Protein AF-A0A7D7ZSH4-F1 (afdb_monomer_lite)

pLDDT: mean 80.5, std 16.05, range [35.0, 94.25]

Radius of gyration: 21.89 Å; chains: 1; bounding box: 53×34×59 Å

Secondary structure (DSSP, 8-state):
--HHHHHHHHHHHHHHHHHHHHHHHHHHHHHHHHHTT--------------SEEEE-SSEEEEEETTEEEEEE-S--SSS-EEEEEE-SSS-EEEEEEEE-SSEEEEEE-SS--SEEEEEETTTTEEEEEEE-

Sequence (133 aa):
MTSGLRKIHEYSWLIIAIAIPILIFFSVKDLTILSSNQKKAHTIEETKKESIKSIENELIKVRLYANSIEIILKTTLKNASSVLYTTDTEGEKDGIIGQITHAGIYHFEIGELPKGIVLYDAIKKEIITKMLF

Foldseek 3Di:
DDPVVVVVVVVVVVCCVVVVVVVVVVVVVVVCVVCVPPPDPDDDDPPVQPFPDWDDDPAWIWTHGQFKIKIAGQAADPDQKWWKAFADPVQDGDGTQGMDGGGGIDMTTHPGDGQWMWIADPVVRDTPDIGGD

Structure (mmCIF, N/CA/C/O backbone):
data_AF-A0A7D7ZSH4-F1
#
_entry.id   AF-A0A7D7ZSH4-F1
#
loop_
_atom_site.group_PDB
_atom_site.id
_atom_site.type_symbol
_atom_site.label_atom_id
_atom_site.label_alt_id
_atom_site.label_comp_id
_atom_site.label_asym_id
_atom_site.label_entity_id
_atom_site.label_seq_id
_atom_site.pdbx_PDB_ins_code
_atom_site.Cartn_x
_atom_site.Cartn_y
_atom_site.Cartn_z
_atom_site.occupancy
_atom_site.B_iso_or_equiv
_atom_site.auth_seq_id
_atom_site.auth_comp_id
_atom_site.auth_asym_id
_atom_site.auth_atom_id
_atom_site.pdbx_PDB_model_num
ATOM 1 N N . MET A 1 1 ? 36.099 9.818 -40.204 1.00 54.81 1 MET A N 1
ATOM 2 C CA . MET A 1 1 ? 34.966 9.136 -39.535 1.00 54.81 1 MET A CA 1
ATOM 3 C C . MET A 1 1 ? 34.566 7.953 -40.404 1.00 54.81 1 MET A C 1
ATOM 5 O O . MET A 1 1 ? 34.249 8.156 -41.569 1.00 54.81 1 MET A O 1
ATOM 9 N N . THR A 1 2 ? 34.720 6.725 -39.909 1.00 63.84 2 THR A N 1
ATOM 10 C CA . THR A 1 2 ? 34.545 5.489 -40.693 1.00 63.84 2 THR A CA 1
ATOM 11 C C . THR A 1 2 ? 33.070 5.284 -41.048 1.00 63.84 2 THR A C 1
ATOM 13 O O . THR A 1 2 ? 32.177 5.528 -40.238 1.00 63.84 2 THR A O 1
ATOM 16 N N . SER A 1 3 ? 32.796 4.861 -42.283 1.00 65.50 3 SER A N 1
ATOM 17 C CA . SER A 1 3 ? 31.446 4.781 -42.868 1.00 65.50 3 SER A CA 1
ATOM 18 C C . SER A 1 3 ? 30.458 3.905 -42.080 1.00 65.50 3 SER A C 1
ATOM 20 O O . SER A 1 3 ? 29.248 4.102 -42.194 1.00 65.50 3 SER A O 1
ATOM 22 N N . GLY A 1 4 ? 30.953 2.985 -41.244 1.00 67.69 4 GLY A N 1
ATOM 23 C CA . GLY A 1 4 ? 30.143 2.155 -40.347 1.00 67.69 4 GLY A CA 1
ATOM 24 C C . GLY A 1 4 ? 29.496 2.929 -39.194 1.00 67.69 4 GLY A C 1
ATOM 25 O O . GLY A 1 4 ? 28.337 2.681 -38.875 1.00 67.69 4 GLY A O 1
ATOM 26 N N . LEU A 1 5 ? 30.186 3.927 -38.627 1.00 67.19 5 LEU A N 1
ATOM 27 C CA . LEU A 1 5 ? 29.666 4.714 -37.500 1.00 67.19 5 LEU A CA 1
ATOM 28 C C . LEU A 1 5 ? 28.462 5.576 -37.915 1.00 67.19 5 LEU A C 1
ATOM 30 O O . LEU A 1 5 ? 27.520 5.755 -37.147 1.00 67.19 5 LEU A O 1
ATOM 34 N N . ARG A 1 6 ? 28.467 6.062 -39.165 1.00 71.12 6 ARG A N 1
ATOM 35 C CA . ARG A 1 6 ? 27.367 6.855 -39.732 1.00 71.12 6 ARG A CA 1
ATOM 36 C C . ARG A 1 6 ? 26.101 6.019 -39.929 1.00 71.12 6 ARG A C 1
ATOM 38 O O . ARG A 1 6 ? 25.021 6.492 -39.602 1.00 71.12 6 ARG A O 1
ATOM 45 N N . LYS A 1 7 ? 26.244 4.773 -40.396 1.00 71.25 7 LYS A N 1
ATOM 46 C CA . LYS A 1 7 ? 25.111 3.850 -40.568 1.00 71.25 7 LYS A CA 1
ATOM 47 C C . LYS A 1 7 ? 24.486 3.470 -39.223 1.00 71.25 7 LYS A C 1
ATOM 49 O O . LYS A 1 7 ? 23.272 3.487 -39.097 1.00 71.25 7 LYS A O 1
ATOM 54 N N . ILE A 1 8 ? 25.300 3.186 -38.204 1.00 81.31 8 ILE A N 1
ATOM 55 C CA . ILE A 1 8 ? 24.801 2.856 -36.855 1.00 81.31 8 ILE A CA 1
ATOM 56 C C . ILE A 1 8 ? 24.054 4.044 -36.238 1.00 81.31 8 ILE A C 1
ATOM 58 O O . ILE A 1 8 ? 22.989 3.862 -35.652 1.00 81.31 8 ILE A O 1
ATOM 62 N N . HIS A 1 9 ? 24.580 5.260 -36.400 1.00 82.94 9 HIS A N 1
ATOM 63 C CA . HIS A 1 9 ? 23.916 6.469 -35.915 1.00 82.94 9 HIS A CA 1
ATOM 64 C C . HIS A 1 9 ? 22.546 6.677 -36.580 1.00 82.94 9 HIS A C 1
ATOM 66 O O . HIS A 1 9 ? 21.568 6.959 -35.895 1.00 82.94 9 HIS A O 1
ATOM 72 N N . GLU A 1 10 ? 22.456 6.477 -37.895 1.00 81.69 10 GLU A N 1
ATOM 73 C CA . GLU A 1 10 ? 21.201 6.565 -38.650 1.00 81.69 10 GLU A CA 1
ATOM 74 C C . GLU A 1 10 ? 20.163 5.524 -38.185 1.00 81.69 10 GLU A C 1
ATOM 76 O O . GLU A 1 10 ? 19.008 5.872 -37.940 1.00 81.69 10 GLU A O 1
ATOM 81 N N . TYR A 1 11 ? 20.580 4.274 -37.948 1.00 87.12 11 TYR A N 1
ATOM 82 C CA . TYR A 1 11 ? 19.691 3.240 -37.403 1.00 87.12 11 TYR A CA 1
ATOM 83 C C . TYR A 1 11 ? 19.247 3.522 -35.962 1.00 87.12 11 TYR A C 1
ATOM 85 O O . TYR A 1 11 ? 18.094 3.265 -35.623 1.00 87.12 11 TYR A O 1
ATOM 93 N N . SER A 1 12 ? 20.124 4.078 -35.120 1.00 85.94 12 SER A N 1
ATOM 94 C CA . SER A 1 12 ? 19.779 4.457 -33.742 1.00 85.94 12 SER A CA 1
ATOM 95 C C . SER A 1 12 ? 18.652 5.493 -33.712 1.00 85.94 12 SER A C 1
ATOM 97 O O . SER A 1 12 ? 17.679 5.334 -32.975 1.00 85.94 12 SER A O 1
ATOM 99 N N . TRP A 1 13 ? 18.726 6.507 -34.580 1.00 90.25 13 TRP A N 1
ATOM 100 C CA . TRP A 1 13 ? 17.675 7.519 -34.704 1.00 90.25 13 TRP A CA 1
ATOM 101 C C . TRP A 1 13 ? 16.336 6.934 -35.145 1.00 90.25 13 TRP A C 1
ATOM 103 O O . TRP A 1 13 ? 15.297 7.316 -34.608 1.00 90.25 13 TRP A O 1
ATOM 113 N N . LEU A 1 14 ? 16.353 5.974 -36.071 1.00 89.56 14 LEU A N 1
ATOM 114 C CA . LEU A 1 14 ? 15.140 5.307 -36.538 1.00 89.56 14 LEU A CA 1
ATOM 115 C C . LEU A 1 14 ? 14.502 4.442 -35.437 1.00 89.56 14 LEU A C 1
ATOM 117 O O . LEU A 1 14 ? 13.285 4.472 -35.261 1.00 89.56 14 LEU A O 1
ATOM 121 N N . ILE A 1 15 ? 15.313 3.733 -34.645 1.00 92.50 15 ILE A N 1
ATOM 122 C CA . ILE A 1 15 ? 14.831 2.959 -33.489 1.00 92.50 15 ILE A CA 1
ATOM 123 C C . ILE A 1 15 ? 14.234 3.891 -32.429 1.00 92.50 15 ILE A C 1
ATOM 125 O O . ILE A 1 15 ? 13.138 3.630 -31.938 1.00 92.50 15 ILE A O 1
ATOM 129 N N . ILE A 1 16 ? 14.914 4.994 -32.101 1.00 91.38 16 ILE A N 1
ATOM 130 C CA . ILE A 1 16 ? 14.448 5.978 -31.112 1.00 91.38 16 ILE A CA 1
ATOM 131 C C . ILE A 1 16 ? 13.115 6.602 -31.539 1.00 91.38 16 ILE A C 1
ATOM 133 O O . ILE A 1 16 ? 12.199 6.704 -30.721 1.00 91.38 16 ILE A O 1
ATOM 137 N N . ALA A 1 17 ? 12.973 6.954 -32.820 1.00 92.50 17 ALA A N 1
ATOM 138 C CA . ALA A 1 17 ? 11.747 7.534 -33.364 1.00 92.50 17 ALA A CA 1
ATOM 139 C C . ALA A 1 17 ? 10.525 6.609 -33.220 1.00 92.50 17 ALA A C 1
ATOM 141 O O . ALA A 1 17 ? 9.406 7.094 -33.083 1.00 92.50 17 ALA A O 1
ATOM 142 N N . ILE A 1 18 ? 10.735 5.289 -33.213 1.00 94.25 18 ILE A N 1
ATOM 143 C CA . ILE A 1 18 ? 9.676 4.285 -33.035 1.00 94.25 18 ILE A CA 1
ATOM 144 C C . ILE A 1 18 ? 9.477 3.941 -31.551 1.00 94.25 18 ILE A C 1
ATOM 146 O O . ILE A 1 18 ? 8.345 3.802 -31.090 1.00 94.25 18 ILE A O 1
ATOM 150 N N . ALA A 1 19 ? 10.556 3.828 -30.777 1.00 93.56 19 ALA A N 1
ATOM 151 C CA . ALA A 1 19 ? 10.498 3.427 -29.374 1.00 93.56 19 ALA A CA 1
ATOM 152 C C . ALA A 1 19 ? 9.785 4.464 -28.491 1.00 93.56 19 ALA A C 1
ATOM 154 O O . ALA A 1 19 ? 8.996 4.087 -27.625 1.00 93.56 19 ALA A O 1
ATOM 155 N N . ILE A 1 20 ? 10.016 5.762 -28.727 1.00 92.56 20 ILE A N 1
ATOM 156 C CA . ILE A 1 20 ? 9.394 6.851 -27.956 1.00 92.56 20 ILE A CA 1
ATOM 157 C C . ILE A 1 20 ? 7.854 6.791 -27.994 1.00 92.56 20 ILE A C 1
ATOM 159 O O . ILE A 1 20 ? 7.250 6.712 -26.922 1.00 92.56 20 ILE A O 1
ATOM 163 N N . PRO A 1 21 ? 7.179 6.795 -29.161 1.00 92.44 21 PRO A N 1
ATOM 164 C CA . PRO A 1 21 ? 5.718 6.760 -29.206 1.00 92.44 21 PRO A CA 1
ATOM 165 C C . PRO A 1 21 ? 5.135 5.463 -28.635 1.00 92.44 21 PRO A C 1
ATOM 167 O O . PRO A 1 21 ? 4.079 5.506 -28.008 1.00 92.44 21 PRO A O 1
ATOM 170 N N . ILE A 1 22 ? 5.830 4.328 -28.775 1.00 93.12 22 ILE A N 1
ATOM 171 C CA . ILE A 1 22 ? 5.416 3.061 -28.156 1.00 93.12 22 ILE A CA 1
ATOM 172 C C . ILE A 1 22 ? 5.434 3.181 -26.628 1.00 93.12 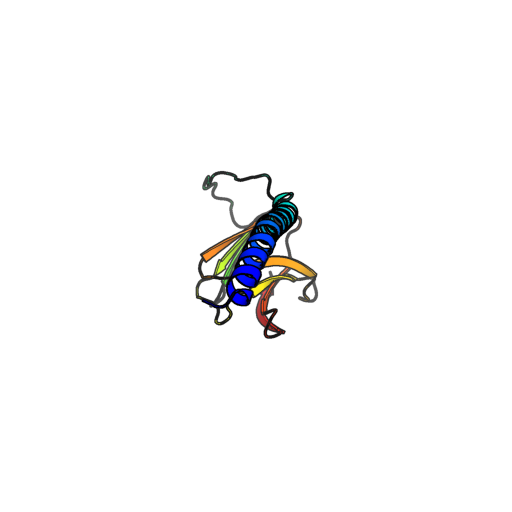22 ILE A C 1
ATOM 174 O O . ILE A 1 22 ? 4.448 2.838 -25.978 1.00 93.12 22 ILE A O 1
ATOM 178 N N . LEU A 1 23 ? 6.516 3.704 -26.046 1.00 89.94 23 LEU A N 1
ATOM 179 C CA . LEU A 1 23 ? 6.620 3.896 -24.597 1.00 89.94 23 LEU A CA 1
ATOM 180 C C . LEU A 1 23 ? 5.570 4.881 -24.071 1.00 89.94 23 LEU A C 1
ATOM 182 O O . LEU A 1 23 ? 4.958 4.618 -23.037 1.00 89.94 23 LEU A O 1
ATOM 186 N N . ILE A 1 24 ? 5.305 5.972 -24.798 1.00 89.44 24 ILE A N 1
ATOM 187 C CA . ILE A 1 24 ? 4.232 6.919 -24.456 1.00 89.44 24 ILE A CA 1
ATOM 188 C C . ILE A 1 24 ? 2.870 6.215 -24.490 1.00 89.44 24 ILE A C 1
ATOM 190 O O . ILE A 1 24 ? 2.082 6.361 -23.559 1.00 89.44 24 ILE A O 1
ATOM 194 N N . PHE A 1 25 ? 2.599 5.409 -25.518 1.00 87.88 25 PHE A N 1
ATOM 195 C CA . PHE A 1 25 ? 1.347 4.665 -25.641 1.00 87.88 25 PHE A CA 1
ATOM 196 C C . PHE A 1 25 ? 1.145 3.667 -24.493 1.00 87.88 25 PHE A C 1
ATOM 198 O O . PHE A 1 25 ? 0.061 3.607 -23.911 1.00 87.88 25 PHE A O 1
ATOM 205 N N . PHE A 1 26 ? 2.186 2.916 -24.127 1.00 82.56 26 PHE A N 1
ATOM 206 C CA . PHE A 1 26 ? 2.140 2.010 -22.978 1.00 82.56 26 PHE A CA 1
ATOM 207 C C . PHE A 1 26 ? 1.933 2.762 -21.660 1.00 82.56 26 PHE A C 1
ATOM 209 O O . PHE A 1 26 ? 1.095 2.347 -20.863 1.00 82.56 26 PHE A O 1
ATOM 216 N N . SER A 1 27 ? 2.618 3.892 -21.469 1.00 80.75 27 SER A N 1
ATOM 217 C CA . SER A 1 27 ? 2.476 4.737 -20.277 1.00 80.75 27 SER A CA 1
ATOM 218 C C . SER A 1 27 ? 1.046 5.266 -20.117 1.00 80.75 27 SER A C 1
ATOM 220 O O . SER A 1 27 ? 0.442 5.140 -19.053 1.00 80.75 27 SER A O 1
ATOM 222 N N . VAL A 1 28 ? 0.439 5.767 -21.199 1.00 79.19 28 VAL A N 1
ATOM 223 C CA . VAL A 1 28 ? -0.949 6.257 -21.170 1.00 79.19 28 VAL A CA 1
ATOM 224 C C . VAL A 1 28 ? -1.945 5.120 -20.933 1.00 79.19 28 VAL A C 1
ATOM 226 O O . VAL A 1 28 ? -2.904 5.302 -20.183 1.00 79.19 28 VAL A O 1
ATOM 229 N N . LYS A 1 29 ? -1.743 3.932 -21.518 1.00 73.19 29 LYS A N 1
ATOM 230 C CA . LYS A 1 29 ? -2.628 2.782 -21.264 1.00 73.19 29 LYS A CA 1
ATOM 231 C C . LYS A 1 29 ? -2.596 2.326 -19.805 1.00 73.19 29 LYS A C 1
ATOM 233 O O . LYS A 1 29 ? -3.657 2.021 -19.265 1.00 73.19 29 LYS A O 1
ATOM 238 N N . ASP A 1 30 ? -1.422 2.315 -19.181 1.00 61.84 30 ASP A N 1
ATOM 239 C CA . ASP A 1 30 ? -1.256 1.962 -17.767 1.00 61.84 30 ASP A CA 1
ATOM 240 C C . ASP A 1 30 ? -1.967 2.974 -16.848 1.00 61.84 30 ASP A C 1
ATOM 242 O O . ASP A 1 30 ? -2.761 2.610 -15.979 1.00 61.84 30 ASP A O 1
ATOM 246 N N . LEU A 1 31 ? -1.829 4.269 -17.155 1.00 59.69 31 LEU A N 1
ATOM 247 C CA . LEU A 1 31 ? -2.568 5.346 -16.491 1.00 59.69 31 LEU A CA 1
ATOM 248 C C . LEU A 1 31 ? -4.085 5.247 -16.697 1.00 59.69 31 LEU A C 1
ATOM 250 O O . LEU A 1 31 ? -4.841 5.570 -15.788 1.00 59.69 31 LEU A O 1
ATOM 254 N N . THR A 1 32 ? -4.562 4.795 -17.860 1.00 58.53 32 THR A N 1
ATOM 255 C CA . THR A 1 32 ? -6.008 4.694 -18.140 1.00 58.53 32 THR A CA 1
ATOM 256 C C . THR A 1 32 ? -6.662 3.571 -17.327 1.00 58.53 32 THR A C 1
ATOM 258 O O . THR A 1 32 ? -7.797 3.720 -16.872 1.00 58.53 32 THR A O 1
ATOM 261 N N . ILE A 1 33 ? -5.937 2.473 -17.089 1.00 55.78 33 ILE A N 1
ATOM 262 C CA . ILE A 1 33 ? -6.383 1.378 -16.214 1.00 55.78 33 ILE A CA 1
ATOM 263 C C . ILE A 1 33 ? -6.484 1.863 -14.759 1.00 55.78 33 ILE A C 1
ATOM 265 O O . ILE A 1 33 ? -7.465 1.551 -14.087 1.00 55.78 33 ILE A O 1
ATOM 269 N N . LEU A 1 34 ? -5.548 2.704 -14.306 1.00 51.53 34 LEU A N 1
ATOM 270 C CA . LEU A 1 34 ? -5.584 3.325 -12.974 1.00 51.53 34 LEU A CA 1
ATOM 271 C C . LEU A 1 34 ? -6.599 4.485 -12.862 1.00 51.53 34 LEU A C 1
ATOM 273 O O . LEU A 1 34 ? -7.156 4.721 -11.793 1.00 51.53 34 LEU A O 1
ATOM 277 N N . SER A 1 35 ? -6.878 5.196 -13.959 1.00 49.69 35 SER A N 1
ATOM 278 C CA . SER A 1 35 ? -7.726 6.398 -13.984 1.00 49.69 35 SER A CA 1
ATOM 279 C C . SER A 1 35 ? -9.207 6.112 -14.262 1.00 49.69 35 SER A C 1
ATOM 281 O O . SER A 1 35 ? -10.054 6.926 -13.896 1.00 49.69 35 SER A O 1
ATOM 283 N N . SER A 1 36 ? -9.573 4.951 -14.826 1.00 42.91 36 SER A N 1
ATOM 284 C CA . SER A 1 36 ? -10.994 4.628 -15.070 1.00 42.91 36 SER A CA 1
ATOM 285 C C . SER A 1 36 ? -11.832 4.482 -13.789 1.00 42.91 36 SER A C 1
ATOM 287 O O . SER A 1 36 ? -13.056 4.570 -13.859 1.00 42.91 36 SER A O 1
ATOM 289 N N . ASN A 1 37 ? -11.181 4.379 -12.623 1.00 45.12 37 ASN A N 1
ATOM 290 C CA . ASN A 1 37 ? -11.823 4.437 -11.307 1.00 45.12 37 ASN A CA 1
ATOM 291 C C . ASN A 1 37 ? -11.666 5.791 -10.587 1.00 45.12 37 ASN A C 1
ATOM 293 O O . ASN A 1 37 ? -12.151 5.950 -9.475 1.00 45.12 37 ASN A O 1
ATOM 297 N N . GLN A 1 38 ? -11.025 6.788 -11.207 1.00 43.31 38 GLN A N 1
ATOM 298 C CA . GLN A 1 38 ? -10.800 8.120 -10.632 1.00 43.31 38 GLN A CA 1
ATOM 299 C C . GLN A 1 38 ? -11.543 9.214 -11.409 1.00 43.31 38 GLN A C 1
ATOM 301 O O . GLN A 1 38 ? -11.002 10.270 -11.733 1.00 43.31 38 GLN A O 1
ATOM 306 N N . LYS A 1 39 ? -12.836 9.011 -11.680 1.00 39.78 39 LYS A N 1
ATOM 307 C CA . LYS A 1 39 ? -13.737 10.150 -11.902 1.00 39.78 39 LYS A CA 1
ATOM 308 C C . LYS A 1 39 ? -14.227 10.650 -10.549 1.00 39.78 39 LYS A C 1
ATOM 310 O O . LYS A 1 39 ? -15.303 10.261 -10.112 1.00 39.78 39 LYS A O 1
ATOM 315 N N . LYS A 1 40 ? -13.429 11.529 -9.936 1.00 39.91 40 LYS A N 1
ATOM 316 C CA . LYS A 1 40 ? -13.850 12.695 -9.136 1.00 39.91 40 LYS A CA 1
ATOM 317 C C . LYS A 1 40 ? -12.611 13.349 -8.525 1.00 39.91 40 LYS A C 1
ATOM 319 O O . LYS A 1 40 ? -12.236 13.095 -7.389 1.00 39.91 40 LYS A O 1
ATOM 324 N N . ALA A 1 41 ? -12.014 14.267 -9.279 1.00 42.72 41 ALA A N 1
ATOM 325 C CA . ALA A 1 41 ? -11.362 15.408 -8.658 1.00 42.72 41 ALA A CA 1
ATOM 326 C C . ALA A 1 41 ? -12.468 16.225 -7.967 1.00 42.72 41 ALA A C 1
ATOM 328 O O . ALA A 1 41 ? -13.088 17.084 -8.591 1.00 42.72 41 ALA A O 1
ATOM 329 N N . HIS A 1 42 ? -12.796 15.884 -6.719 1.00 36.47 42 HIS A N 1
ATOM 330 C CA . HIS A 1 42 ? -13.599 16.750 -5.870 1.00 36.47 42 HIS A CA 1
ATOM 331 C C . HIS A 1 42 ? -12.656 17.627 -5.061 1.00 36.47 42 HIS A C 1
ATOM 333 O O . HIS A 1 42 ? -11.915 17.164 -4.198 1.00 36.47 42 HIS A O 1
ATOM 339 N N . THR A 1 43 ? -12.699 18.905 -5.425 1.00 35.00 43 THR A N 1
ATOM 340 C CA . THR A 1 43 ? -12.457 20.081 -4.601 1.00 35.00 43 THR A CA 1
ATOM 341 C C . THR A 1 43 ? -12.493 19.770 -3.110 1.00 35.00 43 THR A C 1
ATOM 343 O O . THR A 1 43 ? -13.477 19.239 -2.594 1.00 35.00 43 THR A O 1
ATOM 346 N N . ILE A 1 44 ? -11.403 20.142 -2.446 1.00 44.06 44 ILE A N 1
ATOM 347 C CA . ILE A 1 44 ? -11.268 20.245 -1.000 1.00 44.06 44 ILE A CA 1
ATOM 348 C C . ILE A 1 44 ? -12.346 21.223 -0.519 1.00 44.06 44 ILE A C 1
ATOM 350 O O . ILE A 1 44 ? -12.145 22.432 -0.506 1.00 44.06 44 ILE A O 1
ATOM 354 N N . GLU A 1 45 ? -13.515 20.703 -0.171 1.00 35.97 45 GLU A N 1
ATOM 355 C CA . GLU A 1 45 ? -14.369 21.322 0.826 1.00 35.97 45 GLU A CA 1
ATOM 356 C C . GLU A 1 45 ? -14.169 20.514 2.098 1.00 35.97 45 GLU A C 1
ATOM 358 O O . GLU A 1 45 ? -14.546 19.341 2.183 1.00 35.97 45 GLU A O 1
ATOM 363 N N . GLU A 1 46 ? -13.532 21.155 3.075 1.00 41.75 46 GLU A N 1
ATOM 364 C CA . GLU A 1 46 ? -13.461 20.756 4.474 1.00 41.75 46 GLU A CA 1
ATOM 365 C C . GLU A 1 46 ? -14.879 20.663 5.059 1.00 41.75 46 GLU A C 1
ATOM 367 O O . GLU A 1 46 ? -15.290 21.430 5.925 1.00 41.75 46 GLU A O 1
ATOM 372 N N . THR A 1 47 ? -15.673 19.701 4.599 1.00 39.72 47 THR A N 1
ATOM 373 C CA . THR A 1 47 ? -16.820 19.265 5.373 1.00 39.72 47 THR A CA 1
ATOM 374 C C . THR A 1 47 ? -16.233 18.420 6.478 1.00 39.72 47 THR A C 1
ATOM 376 O O . THR A 1 47 ? -15.668 17.357 6.225 1.00 39.72 47 THR A O 1
ATOM 379 N N . LYS A 1 48 ? -16.328 18.939 7.698 1.00 48.62 48 LYS A N 1
ATOM 380 C CA . LYS A 1 48 ? -16.016 18.300 8.973 1.00 48.62 48 LYS A CA 1
ATOM 381 C C . LYS A 1 48 ? -16.801 16.982 9.102 1.00 48.62 48 LYS A C 1
ATOM 383 O O . LYS A 1 48 ? -17.768 16.899 9.847 1.00 48.62 48 LYS A O 1
ATOM 388 N N . LYS A 1 49 ? -16.444 15.963 8.316 1.00 58.66 49 LYS A N 1
ATOM 389 C CA . LYS A 1 49 ? -16.956 14.604 8.456 1.00 58.66 49 LYS A CA 1
ATOM 390 C C . LYS A 1 49 ? -16.431 14.130 9.798 1.00 58.66 49 LYS A C 1
ATOM 392 O O . LYS A 1 49 ? -15.220 14.069 10.001 1.00 58.66 49 LYS A O 1
ATOM 397 N N . GLU A 1 50 ? -17.325 13.863 10.738 1.00 66.25 50 GLU A N 1
ATOM 398 C CA . GLU A 1 50 ? -16.932 13.189 11.967 1.00 66.25 50 GLU A CA 1
ATOM 399 C C . GLU A 1 50 ? -16.358 11.825 11.585 1.00 66.25 50 GLU A C 1
ATOM 401 O O . GLU A 1 50 ? -16.991 11.032 10.884 1.00 66.25 50 GLU A O 1
ATOM 406 N N . SER A 1 51 ? -15.107 11.581 11.972 1.00 74.50 51 SER A N 1
ATOM 407 C CA . SER A 1 51 ? -14.501 10.269 11.797 1.00 74.50 51 SER A CA 1
ATOM 408 C C . SER A 1 51 ? -15.237 9.279 12.692 1.00 74.50 51 SER A C 1
ATOM 410 O O . SER A 1 51 ? -15.311 9.499 13.901 1.00 74.50 51 SER A O 1
ATOM 412 N N . ILE A 1 52 ? -15.716 8.178 12.119 1.00 80.69 52 ILE A N 1
ATOM 413 C CA . ILE A 1 52 ? -16.380 7.086 12.843 1.00 80.69 52 ILE A CA 1
ATOM 414 C C . ILE A 1 52 ? -15.427 6.499 13.886 1.00 80.69 52 ILE A C 1
ATOM 416 O O . ILE A 1 52 ? -15.825 6.149 14.995 1.00 80.69 52 ILE A O 1
ATOM 420 N N . LYS A 1 53 ? -14.146 6.397 13.528 1.00 83.19 53 LYS A N 1
ATOM 421 C CA . LYS A 1 53 ? -13.101 5.877 14.402 1.00 83.19 53 LYS A CA 1
ATOM 422 C C . LYS A 1 53 ? -11.765 6.496 14.030 1.00 83.19 53 LYS A C 1
ATOM 424 O O . LYS A 1 53 ? -11.478 6.700 12.852 1.00 83.19 53 LYS A O 1
ATOM 429 N N . SER A 1 54 ? -10.950 6.791 15.035 1.00 86.94 54 SER A N 1
ATOM 430 C CA . SER A 1 54 ? -9.579 7.261 14.853 1.00 86.94 54 SER A CA 1
ATOM 431 C C . SER A 1 54 ? -8.657 6.379 15.679 1.00 86.94 54 SER A C 1
ATOM 433 O O . SER A 1 54 ? -8.800 6.322 16.897 1.00 86.94 54 SER A O 1
ATOM 435 N N . ILE A 1 55 ? -7.710 5.718 15.022 1.00 88.94 55 ILE A N 1
ATOM 436 C CA . ILE A 1 55 ? -6.648 4.939 15.667 1.00 88.94 55 ILE A CA 1
ATOM 437 C C . ILE A 1 55 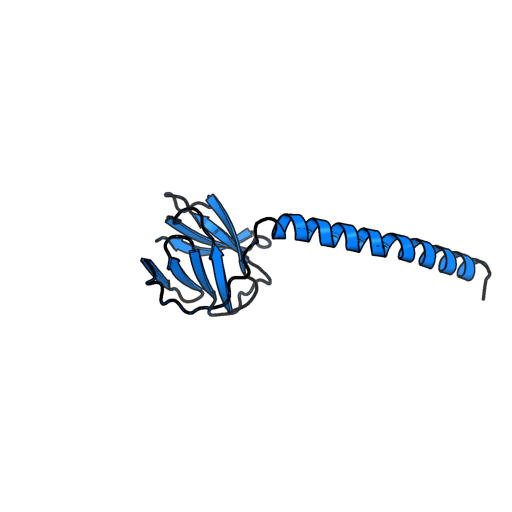? -5.309 5.555 15.301 1.00 88.94 55 ILE A C 1
ATOM 439 O O . ILE A 1 55 ? -5.109 6.043 14.191 1.00 88.94 55 ILE A O 1
ATOM 443 N N . GLU A 1 56 ? -4.391 5.572 16.255 1.00 90.31 56 GLU A N 1
ATOM 444 C CA . GLU A 1 56 ? -3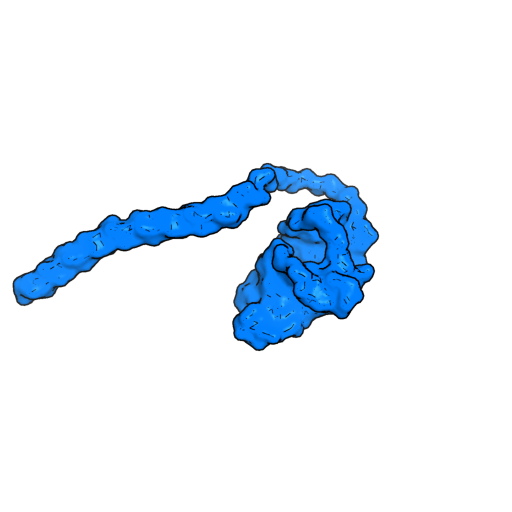.111 6.239 16.110 1.00 90.31 56 GLU A CA 1
ATOM 445 C C . GLU A 1 56 ? -2.011 5.411 16.764 1.00 90.31 56 GLU A C 1
ATOM 447 O O . GLU A 1 56 ? -2.152 4.970 17.902 1.00 90.31 56 GLU A O 1
ATOM 452 N N . ASN A 1 57 ? -0.910 5.221 16.041 1.00 88.94 57 ASN A N 1
ATOM 453 C CA . ASN A 1 57 ? 0.332 4.678 16.574 1.00 88.94 57 ASN A CA 1
ATOM 454 C C . ASN A 1 57 ? 1.499 5.644 16.292 1.00 88.94 57 ASN A C 1
ATOM 456 O O . ASN A 1 57 ? 1.294 6.784 15.856 1.00 88.94 57 ASN A O 1
ATOM 460 N N . GLU A 1 58 ? 2.733 5.223 16.574 1.00 87.12 58 GLU A N 1
ATOM 461 C CA . GLU A 1 58 ? 3.927 6.061 16.386 1.00 87.12 58 GLU A CA 1
ATOM 462 C C . GLU A 1 58 ? 4.193 6.429 14.917 1.00 87.12 58 GLU A C 1
ATOM 464 O O . GLU A 1 58 ? 4.708 7.511 14.640 1.00 87.12 58 GLU A O 1
ATOM 469 N N . LEU A 1 59 ? 3.811 5.566 13.972 1.00 88.94 59 LEU A N 1
ATOM 470 C CA . LEU A 1 59 ? 4.109 5.718 12.545 1.00 88.94 59 LEU A CA 1
ATOM 471 C C . LEU A 1 59 ? 2.952 6.352 11.766 1.00 88.94 59 LEU A C 1
ATOM 473 O O . LEU A 1 59 ? 3.162 7.240 10.942 1.00 88.94 59 LEU A O 1
ATOM 477 N N . ILE A 1 60 ? 1.726 5.902 12.017 1.00 91.50 60 ILE A N 1
ATOM 478 C CA . ILE A 1 60 ? 0.529 6.228 11.251 1.00 91.50 60 ILE A CA 1
ATOM 479 C C . ILE A 1 60 ? -0.642 6.592 12.164 1.00 91.50 60 ILE A C 1
ATOM 481 O O . ILE A 1 60 ? -0.844 6.032 13.242 1.00 91.50 60 ILE A O 1
ATOM 485 N N . LYS A 1 61 ? -1.455 7.532 11.695 1.00 92.25 61 LYS A N 1
ATOM 486 C CA . LYS A 1 61 ? -2.768 7.850 12.250 1.00 92.25 61 LYS A CA 1
ATOM 487 C C . LYS A 1 61 ? -3.813 7.585 11.189 1.00 92.25 61 LYS A C 1
ATOM 489 O O . LYS A 1 61 ? -3.660 8.032 10.059 1.00 92.25 61 LYS A O 1
ATOM 494 N N . VAL A 1 62 ? -4.864 6.868 11.550 1.00 91.44 62 VAL A N 1
ATOM 495 C CA . VAL A 1 62 ? -5.908 6.463 10.619 1.00 91.44 62 VAL A CA 1
ATOM 496 C C . VAL A 1 62 ? -7.258 6.910 11.116 1.00 91.44 62 VAL A C 1
ATOM 498 O O . VAL A 1 62 ? -7.648 6.614 12.245 1.00 91.44 62 VAL A O 1
ATOM 501 N N . ARG A 1 63 ? -7.956 7.642 10.252 1.00 91.75 63 ARG A N 1
ATOM 502 C CA . ARG A 1 63 ? -9.323 8.097 10.461 1.00 91.75 63 ARG A CA 1
ATOM 503 C C . ARG A 1 63 ? -10.226 7.381 9.475 1.00 91.75 63 ARG A C 1
ATOM 505 O O . ARG A 1 63 ? -10.047 7.475 8.262 1.00 91.75 63 ARG A O 1
ATOM 512 N N . LEU A 1 64 ? -11.196 6.663 10.018 1.00 89.94 64 LEU A N 1
ATOM 513 C CA . LEU A 1 64 ? -12.238 6.007 9.250 1.00 89.94 64 LEU A CA 1
ATOM 514 C C . LEU A 1 64 ? -13.434 6.938 9.099 1.00 89.94 64 LEU A C 1
ATOM 516 O O . LEU A 1 64 ? -13.915 7.520 10.073 1.00 89.94 64 LEU A O 1
ATOM 520 N N . TYR A 1 65 ? -13.948 7.010 7.882 1.00 88.06 65 TYR A N 1
ATOM 521 C CA . TYR A 1 65 ? -15.220 7.621 7.531 1.00 88.06 65 TYR A CA 1
ATOM 522 C C . TYR A 1 65 ? -16.108 6.559 6.881 1.00 88.06 65 TYR A C 1
ATOM 524 O O . TYR A 1 65 ? -15.632 5.480 6.538 1.00 88.06 65 TYR A O 1
ATOM 532 N N . ALA A 1 66 ? -17.391 6.867 6.684 1.00 85.06 66 ALA A N 1
ATOM 533 C CA . ALA A 1 66 ? -18.360 5.902 6.156 1.00 85.06 66 ALA A CA 1
ATOM 534 C C . ALA A 1 66 ? -17.903 5.226 4.848 1.00 85.06 66 ALA A C 1
ATOM 536 O O . ALA A 1 66 ? -18.035 4.017 4.710 1.00 85.06 66 ALA A O 1
ATOM 537 N N . ASN A 1 67 ? -17.319 6.003 3.927 1.00 86.69 67 ASN A N 1
ATOM 538 C CA . ASN A 1 67 ? -16.939 5.538 2.586 1.00 86.69 67 ASN A CA 1
ATOM 539 C C . ASN A 1 67 ? -15.485 5.897 2.230 1.00 86.69 67 ASN A C 1
ATOM 541 O O . ASN A 1 67 ? -15.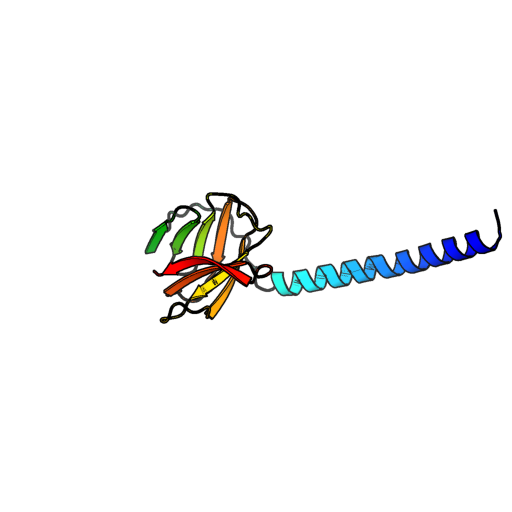097 5.892 1.062 1.00 86.69 67 ASN A O 1
ATOM 545 N N . SER A 1 68 ? -14.680 6.310 3.209 1.00 88.44 68 SER A N 1
ATOM 546 C CA . SER A 1 68 ? -13.299 6.715 2.952 1.00 88.44 68 SER A CA 1
ATOM 547 C C . SER A 1 68 ? -12.413 6.492 4.165 1.00 88.44 68 SER A C 1
ATOM 549 O O . SER A 1 68 ? -12.870 6.540 5.305 1.00 88.44 68 SER A O 1
ATOM 551 N N . ILE A 1 69 ? -11.125 6.307 3.919 1.00 91.12 69 ILE A N 1
ATOM 552 C CA . ILE A 1 69 ? -10.091 6.222 4.943 1.00 91.12 69 ILE A CA 1
ATOM 553 C C . ILE A 1 69 ? -9.094 7.341 4.700 1.00 91.12 69 ILE A C 1
ATOM 555 O O . ILE A 1 69 ? -8.593 7.504 3.590 1.00 91.12 69 ILE A O 1
ATOM 559 N N . GLU A 1 70 ? -8.789 8.091 5.751 1.00 92.81 70 GLU A N 1
ATOM 560 C CA . GLU A 1 70 ? -7.649 8.997 5.773 1.00 92.81 70 GLU A CA 1
ATOM 561 C C . GLU A 1 70 ? -6.519 8.354 6.571 1.00 92.81 70 GLU A C 1
ATOM 563 O O . GLU A 1 70 ? -6.702 7.947 7.721 1.00 92.81 70 GLU A O 1
ATOM 568 N N . ILE A 1 71 ? -5.342 8.278 5.961 1.00 92.00 71 ILE A N 1
ATOM 569 C CA . ILE A 1 71 ? -4.121 7.791 6.590 1.00 92.00 71 ILE A CA 1
ATOM 570 C C . ILE A 1 71 ? -3.101 8.911 6.596 1.00 92.00 71 ILE A C 1
ATOM 572 O O . ILE A 1 71 ? -2.676 9.402 5.557 1.00 92.00 71 ILE A O 1
ATOM 576 N N . ILE A 1 72 ? -2.680 9.286 7.792 1.00 92.19 72 ILE A N 1
ATOM 577 C CA . ILE A 1 72 ? -1.638 10.269 8.031 1.00 92.19 72 ILE A CA 1
ATOM 578 C C . ILE A 1 72 ? -0.382 9.496 8.412 1.00 92.19 72 ILE A C 1
ATOM 580 O O . ILE A 1 72 ? -0.286 8.950 9.513 1.00 92.19 72 ILE A O 1
ATOM 584 N N . LEU A 1 73 ? 0.584 9.450 7.501 1.00 91.88 73 LEU A N 1
ATOM 585 C CA . LEU A 1 73 ? 1.910 8.912 7.769 1.00 91.88 73 LEU A CA 1
ATOM 586 C C . LEU A 1 73 ? 2.762 10.012 8.413 1.00 91.88 73 LEU A C 1
ATOM 588 O O . LEU A 1 73 ? 3.104 11.000 7.761 1.00 91.88 73 LEU A O 1
ATOM 592 N N . LYS A 1 74 ? 3.079 9.845 9.701 1.00 90.38 74 LYS A N 1
ATOM 593 C CA . LYS A 1 74 ? 3.749 10.860 10.530 1.00 90.38 74 LYS A CA 1
ATOM 594 C C . LYS A 1 74 ? 5.236 10.994 10.226 1.00 90.38 74 LYS A C 1
ATOM 596 O O . LYS A 1 74 ? 5.801 12.071 10.390 1.00 90.38 74 LYS A O 1
ATOM 601 N N . THR A 1 75 ? 5.875 9.900 9.826 1.00 87.00 75 THR A N 1
ATOM 602 C CA . THR A 1 75 ? 7.318 9.828 9.591 1.00 87.00 75 THR A CA 1
ATOM 603 C C . THR A 1 75 ? 7.613 9.106 8.288 1.00 87.00 75 THR A C 1
ATOM 605 O O . THR A 1 75 ? 6.837 8.275 7.819 1.00 87.00 75 THR A O 1
ATOM 608 N N . THR A 1 76 ? 8.746 9.431 7.673 1.00 85.75 76 THR A N 1
ATOM 609 C CA . THR A 1 76 ? 9.181 8.753 6.453 1.00 85.75 76 THR A CA 1
ATOM 610 C C . THR A 1 76 ? 9.456 7.284 6.754 1.00 85.75 76 THR A C 1
ATOM 612 O O . THR A 1 76 ? 10.172 6.952 7.702 1.00 85.75 76 THR A O 1
ATOM 615 N N . LEU A 1 77 ? 8.901 6.395 5.935 1.00 85.38 77 LEU A N 1
ATOM 616 C CA . LEU A 1 77 ? 9.198 4.972 6.028 1.00 85.38 77 LEU A CA 1
ATOM 617 C C . LEU A 1 77 ? 10.652 4.732 5.614 1.00 85.38 77 LEU A C 1
ATOM 619 O O . LEU A 1 77 ? 11.187 5.403 4.735 1.00 85.38 77 LEU A O 1
ATOM 623 N N . LYS A 1 78 ? 11.295 3.725 6.211 1.00 84.31 78 LYS A N 1
ATOM 624 C CA . LYS A 1 78 ? 12.630 3.275 5.770 1.00 84.31 78 LYS A CA 1
ATOM 625 C C . LYS A 1 78 ? 12.621 2.726 4.338 1.00 84.31 78 LYS A C 1
ATOM 627 O O . LYS A 1 78 ? 13.677 2.558 3.736 1.00 84.31 78 LYS A O 1
ATOM 632 N N . ASN A 1 79 ? 11.437 2.410 3.829 1.00 81.25 79 ASN A N 1
ATOM 633 C CA . ASN A 1 79 ? 11.213 1.785 2.541 1.00 81.25 79 ASN A CA 1
ATOM 634 C C . ASN A 1 79 ? 10.712 2.847 1.561 1.00 81.25 79 ASN A C 1
ATOM 636 O O . ASN A 1 79 ? 9.891 3.683 1.928 1.00 81.25 79 ASN A O 1
ATOM 640 N N . ALA A 1 80 ? 11.191 2.800 0.314 1.00 78.00 80 ALA A N 1
ATOM 641 C CA . ALA A 1 80 ? 10.819 3.774 -0.718 1.00 78.00 80 ALA A CA 1
ATOM 642 C C . ALA A 1 80 ? 9.316 3.748 -1.039 1.00 78.00 80 ALA A C 1
ATOM 644 O O . ALA A 1 80 ? 8.744 4.738 -1.493 1.00 78.00 80 ALA A O 1
ATOM 645 N N . SER A 1 81 ? 8.673 2.602 -0.814 1.00 85.25 81 SER A N 1
ATOM 646 C CA . SER A 1 81 ? 7.235 2.478 -0.922 1.00 85.25 81 SER A CA 1
ATOM 647 C C . SER A 1 81 ? 6.695 1.314 -0.104 1.00 85.25 81 SER A C 1
ATOM 649 O O . SER A 1 81 ? 7.386 0.328 0.147 1.00 85.25 81 SER A O 1
ATOM 651 N N . SER A 1 82 ? 5.449 1.430 0.333 1.00 90.62 82 SER A N 1
ATOM 652 C CA . SER A 1 82 ? 4.741 0.402 1.080 1.00 90.62 82 SER A CA 1
ATOM 653 C C . SER A 1 82 ? 3.296 0.321 0.618 1.00 90.62 82 SER A C 1
ATOM 655 O O . SER A 1 82 ? 2.674 1.328 0.285 1.00 90.62 82 SER A O 1
ATOM 657 N N . VAL A 1 83 ? 2.774 -0.897 0.571 1.00 91.44 83 VAL A N 1
ATOM 658 C CA . VAL A 1 83 ? 1.419 -1.184 0.106 1.00 91.44 83 VAL A CA 1
ATOM 659 C C . VAL A 1 83 ? 0.508 -1.307 1.316 1.00 91.44 83 VAL A C 1
ATOM 661 O O . VAL A 1 83 ? 0.861 -1.924 2.324 1.00 91.44 83 VAL A O 1
ATOM 664 N N . LEU A 1 84 ? -0.657 -0.692 1.210 1.00 92.12 84 LEU A N 1
ATOM 665 C CA . LEU A 1 84 ? -1.684 -0.672 2.229 1.00 92.12 84 LEU A CA 1
ATOM 666 C C . LEU A 1 84 ? -2.767 -1.695 1.884 1.00 92.12 84 LEU A C 1
ATOM 668 O O . LEU A 1 84 ? -3.382 -1.624 0.817 1.00 92.12 84 LEU A O 1
ATOM 672 N N . TYR A 1 85 ? -3.013 -2.605 2.818 1.00 92.19 85 TYR A N 1
ATOM 673 C CA . TYR A 1 85 ? -4.023 -3.649 2.720 1.00 92.19 85 TYR A CA 1
ATOM 674 C C . TYR A 1 85 ? -5.135 -3.437 3.752 1.00 92.19 85 TYR A C 1
ATOM 676 O O . TYR A 1 85 ? -4.863 -2.967 4.860 1.00 92.19 85 TYR A O 1
ATOM 684 N N . THR A 1 86 ? -6.367 -3.818 3.415 1.00 91.38 86 THR A N 1
ATOM 685 C CA . THR A 1 86 ? -7.417 -4.111 4.398 1.00 91.38 86 THR A CA 1
ATOM 686 C C . THR A 1 86 ? -7.121 -5.438 5.082 1.00 91.38 86 THR A C 1
ATOM 688 O O . THR A 1 86 ? -6.412 -6.292 4.536 1.00 91.38 86 THR A O 1
ATOM 691 N N . THR A 1 87 ? -7.688 -5.622 6.272 1.00 90.25 87 THR A N 1
ATOM 692 C CA . THR A 1 87 ? -7.693 -6.926 6.931 1.00 90.25 87 THR A CA 1
ATOM 693 C C . THR A 1 87 ? -9.087 -7.482 7.155 1.00 90.25 87 THR A C 1
ATOM 695 O O . THR A 1 87 ? -10.038 -6.728 7.386 1.00 90.25 87 THR A O 1
ATOM 698 N N . ASP A 1 88 ? -9.166 -8.808 7.161 1.00 84.81 88 ASP A N 1
ATOM 699 C CA . ASP A 1 88 ? -10.355 -9.575 7.523 1.00 84.81 88 ASP A CA 1
ATOM 700 C C . ASP A 1 88 ? -10.561 -9.669 9.056 1.00 84.81 88 ASP A C 1
ATOM 702 O O . ASP A 1 88 ? -9.960 -8.927 9.839 1.00 84.81 88 ASP A O 1
ATOM 706 N N . THR A 1 89 ? -11.453 -10.569 9.497 1.00 80.81 89 THR A N 1
ATOM 707 C CA . THR A 1 89 ? -11.719 -10.856 10.922 1.00 80.81 89 THR A CA 1
ATOM 708 C C . THR A 1 89 ? -10.548 -11.477 11.663 1.00 80.81 89 THR A C 1
ATOM 710 O O . THR A 1 89 ? -10.458 -11.324 12.878 1.00 80.81 89 THR A O 1
ATOM 713 N N . GLU A 1 90 ? -9.688 -12.201 10.957 1.00 79.69 90 GLU A N 1
ATOM 714 C CA . GLU A 1 90 ? -8.518 -12.883 11.514 1.00 79.69 90 GLU A CA 1
ATOM 715 C C . GLU A 1 90 ? -7.294 -11.944 11.510 1.00 79.69 90 GLU A C 1
ATOM 717 O O . GLU A 1 90 ? -6.270 -12.187 12.154 1.00 79.69 90 GLU A O 1
ATOM 722 N N . GLY A 1 91 ? -7.435 -10.784 10.860 1.00 80.12 91 GLY A N 1
ATOM 723 C CA . GLY A 1 91 ? -6.401 -9.782 10.698 1.00 80.12 91 GLY A CA 1
ATOM 724 C C . GLY A 1 91 ? -5.426 -10.125 9.569 1.00 80.12 91 GLY A C 1
ATOM 725 O O . GLY A 1 91 ? -4.340 -9.538 9.517 1.00 80.12 91 GLY A O 1
ATOM 726 N N . GLU A 1 92 ? -5.778 -11.070 8.706 1.00 85.81 92 GLU A N 1
ATOM 727 C CA . GLU A 1 92 ? -5.027 -11.403 7.504 1.00 85.81 92 GLU A CA 1
ATOM 728 C C . GLU A 1 92 ? -5.327 -10.400 6.391 1.00 85.81 92 GLU A C 1
ATOM 730 O O . GLU A 1 92 ? -6.312 -9.663 6.435 1.00 85.81 92 GLU A O 1
ATOM 735 N N . LYS A 1 93 ? -4.420 -10.308 5.415 1.00 87.44 93 LYS A N 1
ATOM 736 C CA . LYS A 1 93 ? -4.549 -9.359 4.302 1.00 87.44 93 LYS A CA 1
ATOM 737 C C . LYS A 1 93 ? -5.670 -9.819 3.376 1.00 87.44 93 LYS A C 1
ATOM 739 O O . LYS A 1 93 ? -5.571 -10.903 2.812 1.00 87.44 93 LYS A O 1
ATOM 744 N N . ASP A 1 94 ? -6.659 -8.963 3.169 1.00 85.06 94 ASP A N 1
ATOM 745 C CA . ASP A 1 94 ? -7.848 -9.297 2.380 1.00 85.06 94 ASP A CA 1
ATOM 746 C C . ASP A 1 94 ? -7.841 -8.576 1.020 1.00 85.06 94 ASP A C 1
ATOM 748 O O . ASP A 1 94 ? -7.835 -9.200 -0.039 1.00 85.06 94 ASP A O 1
ATOM 752 N N . GLY A 1 95 ? -7.710 -7.246 1.028 1.00 86.31 95 GLY A N 1
ATOM 753 C CA . GLY A 1 95 ? -7.736 -6.418 -0.179 1.00 86.31 95 GLY A CA 1
ATOM 754 C C . GLY A 1 95 ? -6.667 -5.331 -0.189 1.00 86.31 95 GLY A C 1
ATOM 755 O O . GLY A 1 95 ? -6.179 -4.905 0.854 1.00 86.31 95 GLY A O 1
ATOM 756 N N . ILE A 1 96 ? -6.288 -4.862 -1.380 1.00 89.44 96 ILE A N 1
ATOM 757 C CA . ILE A 1 96 ? -5.364 -3.731 -1.544 1.00 89.44 96 ILE A CA 1
ATOM 758 C C . ILE A 1 96 ? -6.175 -2.438 -1.584 1.00 89.44 96 ILE A C 1
ATOM 760 O O . ILE A 1 96 ? -7.082 -2.299 -2.398 1.00 89.44 96 ILE A O 1
ATOM 764 N N . ILE A 1 97 ? -5.807 -1.479 -0.738 1.00 90.44 97 ILE A N 1
ATOM 765 C CA . ILE A 1 97 ? -6.398 -0.136 -0.722 1.00 90.44 97 ILE A CA 1
ATOM 766 C C . ILE A 1 97 ? -5.577 0.807 -1.603 1.00 90.44 97 ILE A C 1
ATOM 768 O O . ILE A 1 97 ? -6.122 1.607 -2.358 1.00 90.44 97 ILE A O 1
ATOM 772 N N . GLY A 1 98 ? -4.247 0.725 -1.501 1.00 89.50 98 GLY A N 1
ATOM 773 C CA . GLY A 1 98 ? -3.359 1.619 -2.232 1.00 89.50 98 GLY A CA 1
ATOM 774 C C . GLY A 1 98 ? -1.904 1.530 -1.795 1.00 89.50 98 GLY A C 1
ATOM 775 O O . GLY A 1 98 ? -1.469 0.556 -1.183 1.00 89.50 98 GLY A O 1
ATOM 776 N N . GLN A 1 99 ? -1.142 2.567 -2.126 1.00 90.75 99 GLN A N 1
ATOM 777 C CA . GLN A 1 99 ? 0.298 2.634 -1.906 1.00 90.75 99 GLN A CA 1
ATOM 778 C C . GLN A 1 99 ? 0.667 3.953 -1.225 1.00 90.75 99 GLN A C 1
ATOM 780 O O . GLN A 1 99 ? 0.127 5.010 -1.546 1.00 90.75 99 GLN A O 1
ATOM 785 N N . ILE A 1 100 ? 1.604 3.877 -0.286 1.00 91.00 100 ILE A N 1
ATOM 786 C CA . ILE A 1 100 ? 2.124 4.996 0.498 1.00 91.00 100 ILE A CA 1
ATOM 787 C C . ILE A 1 100 ? 3.632 5.076 0.244 1.00 91.00 100 ILE A C 1
ATOM 789 O O . ILE A 1 100 ? 4.320 4.054 0.211 1.00 91.00 100 ILE A O 1
ATOM 793 N N . THR A 1 101 ? 4.157 6.280 0.020 1.00 88.31 101 THR A N 1
ATOM 794 C CA . THR A 1 101 ? 5.571 6.480 -0.360 1.00 88.31 101 THR A CA 1
ATOM 795 C C . THR A 1 101 ? 6.303 7.429 0.582 1.00 88.31 101 THR A C 1
ATOM 797 O O . THR A 1 101 ? 7.382 7.106 1.063 1.00 88.31 101 THR A O 1
ATOM 800 N N . HIS A 1 102 ? 5.701 8.572 0.902 1.00 88.19 102 HIS A N 1
ATOM 801 C CA . HIS A 1 102 ? 6.319 9.628 1.709 1.00 88.19 102 HIS A CA 1
ATOM 802 C C . HIS A 1 1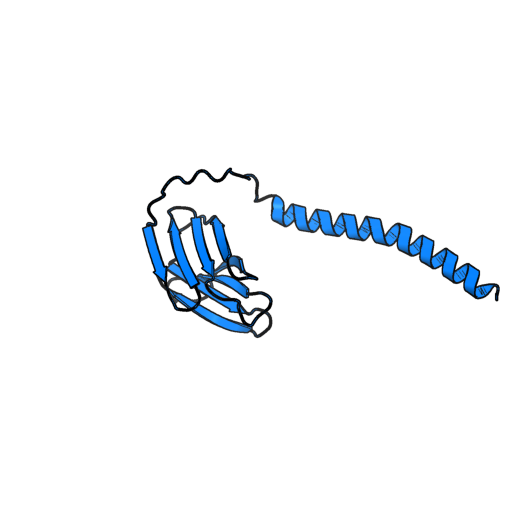02 ? 5.425 10.028 2.883 1.00 88.19 102 HIS A C 1
ATOM 804 O O . HIS A 1 102 ? 4.220 9.775 2.865 1.00 88.19 102 HIS A O 1
ATOM 810 N N . ALA A 1 103 ? 5.994 10.676 3.900 1.00 90.81 103 ALA A N 1
ATOM 811 C CA . ALA A 1 103 ? 5.199 11.265 4.975 1.00 90.81 103 ALA A CA 1
ATOM 812 C C . ALA A 1 103 ? 4.162 12.244 4.397 1.00 90.81 103 ALA A C 1
ATOM 814 O O . ALA A 1 103 ? 4.473 13.024 3.496 1.00 90.81 103 ALA A O 1
ATOM 815 N N . GLY A 1 104 ? 2.926 12.178 4.886 1.00 90.62 104 GLY A N 1
ATOM 816 C CA . GLY A 1 104 ? 1.819 12.927 4.302 1.00 90.62 104 GLY A CA 1
ATOM 817 C C . GLY A 1 104 ? 0.450 12.353 4.641 1.00 90.62 104 GLY A C 1
ATOM 818 O O . GLY A 1 104 ? 0.333 11.368 5.374 1.00 90.62 104 GLY A O 1
ATOM 819 N N . ILE A 1 105 ? -0.580 13.000 4.101 1.00 92.06 105 ILE A N 1
ATOM 820 C CA . ILE A 1 105 ? -1.980 12.606 4.257 1.00 92.06 105 ILE A CA 1
ATOM 821 C C . ILE A 1 105 ? -2.430 11.923 2.969 1.00 92.06 105 ILE A C 1
ATOM 823 O O . ILE A 1 105 ? -2.260 12.469 1.881 1.00 92.06 105 ILE A O 1
ATOM 827 N N . TYR A 1 106 ? -2.997 10.734 3.113 1.00 91.94 106 TYR A N 1
ATOM 828 C CA . TYR A 1 106 ? -3.503 9.911 2.028 1.00 91.94 106 TYR A CA 1
ATOM 829 C C . TYR A 1 106 ? -4.986 9.662 2.237 1.00 91.94 106 TYR A C 1
ATOM 831 O O . TYR A 1 106 ? -5.403 9.280 3.331 1.00 91.94 106 TYR A O 1
ATOM 839 N N . HIS A 1 107 ? -5.765 9.828 1.175 1.00 92.56 107 HIS A N 1
ATOM 840 C CA . HIS A 1 107 ? -7.198 9.567 1.172 1.00 92.56 107 HIS A CA 1
ATOM 841 C C . HIS A 1 107 ? -7.500 8.424 0.221 1.00 92.56 107 HIS A C 1
ATOM 843 O O . HIS A 1 107 ? -7.114 8.456 -0.946 1.00 92.56 107 HIS A O 1
ATOM 849 N N . PHE A 1 108 ? -8.209 7.426 0.730 1.00 91.00 108 PHE A N 1
ATOM 850 C CA . PHE A 1 108 ? -8.630 6.267 -0.038 1.00 91.00 108 PHE A CA 1
ATOM 851 C C . PHE A 1 108 ? -10.143 6.128 0.048 1.00 91.00 108 PHE A C 1
ATOM 853 O O . PHE A 1 108 ? -10.713 6.167 1.140 1.00 91.00 108 PHE A O 1
ATOM 860 N N . GLU A 1 109 ? -10.796 5.968 -1.096 1.00 89.75 109 GLU A N 1
ATOM 861 C CA . GLU A 1 109 ? -12.207 5.595 -1.144 1.00 89.75 109 GLU A CA 1
ATOM 862 C C . GLU A 1 109 ? -12.337 4.095 -0.868 1.00 89.75 109 GLU A C 1
ATOM 864 O O . GLU A 1 109 ? -11.558 3.290 -1.378 1.00 89.75 109 GLU A O 1
ATOM 869 N N . ILE A 1 110 ? -13.309 3.723 -0.039 1.00 86.38 110 ILE A N 1
ATOM 870 C CA . ILE A 1 110 ? -13.581 2.330 0.323 1.00 86.38 110 ILE A CA 1
ATOM 871 C C . ILE A 1 110 ? -15.066 2.030 0.138 1.00 86.38 110 ILE A C 1
ATOM 873 O O . ILE A 1 110 ? -15.920 2.863 0.441 1.00 86.38 110 ILE A O 1
ATOM 877 N N . GLY A 1 111 ? -15.367 0.835 -0.372 1.00 81.69 111 GLY A N 1
ATOM 878 C CA . GLY A 1 111 ? -16.747 0.370 -0.527 1.00 81.69 111 GLY A CA 1
ATOM 879 C C . GLY A 1 111 ? -17.372 -0.071 0.796 1.00 81.69 111 GLY A C 1
ATOM 880 O O . GLY A 1 111 ? -18.529 0.235 1.063 1.00 81.69 111 GLY A O 1
ATOM 881 N N . GLU A 1 112 ? -16.591 -0.745 1.640 1.00 83.88 112 GLU A N 1
ATOM 882 C CA . GLU A 1 112 ? -17.017 -1.267 2.940 1.00 83.88 112 GLU A CA 1
ATOM 883 C C . GLU A 1 112 ? -16.000 -0.887 4.022 1.00 83.88 112 GLU A C 1
ATOM 885 O O . GLU A 1 112 ? -14.801 -0.785 3.743 1.00 83.88 112 GLU A O 1
ATOM 890 N N . LEU A 1 113 ? -16.463 -0.676 5.263 1.00 85.88 113 LEU A N 1
ATOM 891 C CA . LEU A 1 113 ? -15.568 -0.387 6.385 1.00 85.88 113 LEU A CA 1
ATOM 892 C C . LEU A 1 113 ? -14.681 -1.605 6.680 1.00 85.88 113 LEU A C 1
ATOM 894 O O . LEU A 1 113 ? -15.207 -2.661 7.048 1.00 85.88 113 LEU A O 1
ATOM 898 N N . PRO A 1 114 ? -13.347 -1.474 6.598 1.00 86.56 114 PRO A N 1
ATOM 899 C CA . PRO A 1 114 ? -12.470 -2.583 6.920 1.00 86.56 114 PRO A CA 1
ATOM 900 C C . PRO A 1 114 ? -12.418 -2.828 8.428 1.00 86.56 114 PRO A C 1
ATOM 902 O O . PRO A 1 114 ? -12.589 -1.916 9.237 1.00 86.56 114 PRO A O 1
ATOM 905 N N . LYS A 1 115 ? -12.105 -4.071 8.804 1.00 89.25 115 LYS A N 1
ATOM 906 C CA . LYS A 1 115 ? -11.917 -4.490 10.205 1.00 89.25 115 LYS A CA 1
ATOM 907 C C . LYS A 1 115 ? -10.532 -4.136 10.740 1.00 89.25 115 LYS A C 1
ATOM 909 O O . LYS A 1 115 ? -10.326 -4.038 11.944 1.00 89.25 115 LYS A O 1
ATOM 9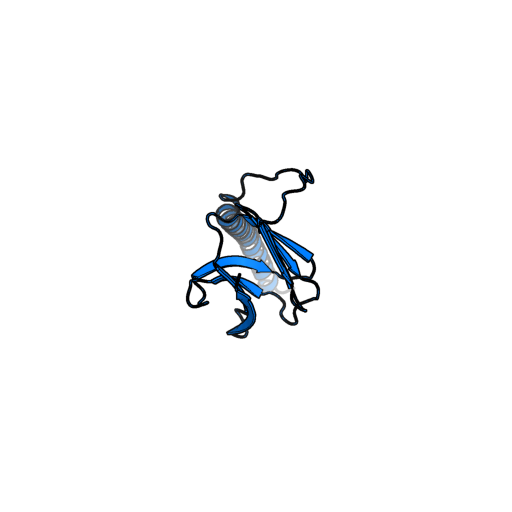14 N N . GLY A 1 116 ? -9.592 -3.889 9.840 1.00 90.12 116 GLY A N 1
ATOM 915 C CA . GLY A 1 116 ? -8.259 -3.409 10.150 1.00 90.12 116 GLY A CA 1
ATOM 916 C C . GLY A 1 116 ? -7.506 -3.042 8.884 1.00 90.12 116 GLY A C 1
ATOM 917 O O . GLY A 1 116 ? -8.016 -3.148 7.766 1.00 90.12 116 GLY A O 1
ATOM 918 N N . ILE A 1 117 ? -6.278 -2.588 9.075 1.00 92.62 117 ILE A N 1
ATOM 919 C CA . ILE A 1 117 ? -5.353 -2.248 8.004 1.00 92.62 117 ILE A CA 1
ATOM 920 C C . ILE A 1 117 ? -3.956 -2.770 8.309 1.00 92.62 117 ILE A C 1
ATOM 922 O O . ILE A 1 117 ? -3.513 -2.830 9.461 1.00 92.62 117 ILE A O 1
ATOM 926 N N . VAL A 1 118 ? -3.236 -3.102 7.246 1.00 93.62 118 VAL A N 1
ATOM 927 C CA . VAL A 1 118 ? -1.844 -3.540 7.299 1.00 93.62 118 VAL A CA 1
ATOM 928 C C . VAL A 1 118 ? -1.032 -2.734 6.304 1.00 93.62 118 VAL A C 1
ATOM 930 O O . VAL A 1 118 ? -1.338 -2.688 5.115 1.00 93.62 118 VAL A O 1
ATOM 933 N N . LEU A 1 119 ? 0.045 -2.133 6.796 1.00 92.12 119 LEU A N 1
ATOM 934 C CA . LEU A 1 119 ? 1.078 -1.542 5.966 1.00 92.12 119 LEU A CA 1
ATOM 935 C C . LEU A 1 119 ? 2.195 -2.566 5.769 1.00 92.12 119 LEU A C 1
ATOM 937 O O . LEU A 1 119 ? 2.787 -3.053 6.737 1.00 92.12 119 LEU A O 1
ATOM 941 N N . TYR A 1 120 ? 2.480 -2.891 4.516 1.00 91.62 120 TYR A N 1
ATOM 942 C CA . TYR A 1 120 ? 3.379 -3.976 4.145 1.00 91.62 120 TYR A CA 1
ATOM 943 C C . TYR A 1 120 ? 4.428 -3.509 3.139 1.00 91.62 120 TYR A C 1
ATOM 945 O O . TYR A 1 120 ? 4.110 -2.846 2.150 1.00 91.62 120 TYR A O 1
ATOM 953 N N . ASP A 1 121 ? 5.680 -3.897 3.361 1.00 90.44 121 ASP A N 1
ATOM 954 C CA . ASP A 1 121 ? 6.734 -3.751 2.366 1.00 90.44 121 ASP A CA 1
ATOM 955 C C . ASP A 1 121 ? 6.698 -4.952 1.413 1.00 90.44 121 ASP A C 1
ATOM 957 O O . ASP A 1 121 ? 7.030 -6.078 1.787 1.00 90.44 121 ASP A O 1
ATOM 961 N N . ALA A 1 122 ? 6.310 -4.710 0.161 1.00 86.25 122 ALA A N 1
ATOM 962 C CA . ALA A 1 122 ? 6.258 -5.743 -0.868 1.00 86.25 122 ALA A CA 1
ATOM 963 C C . ALA A 1 122 ? 7.649 -6.224 -1.332 1.00 86.25 122 ALA A C 1
ATOM 965 O O . ALA A 1 122 ? 7.774 -7.356 -1.797 1.00 86.25 122 ALA A O 1
ATOM 966 N N . ILE A 1 123 ? 8.687 -5.395 -1.195 1.00 85.62 123 ILE A N 1
ATOM 967 C CA . ILE A 1 123 ? 10.066 -5.693 -1.605 1.00 85.62 123 ILE A CA 1
ATOM 968 C C . ILE A 1 123 ? 10.740 -6.570 -0.550 1.00 85.62 123 ILE A C 1
ATOM 970 O O . ILE A 1 123 ? 11.259 -7.640 -0.868 1.00 85.62 123 ILE A O 1
ATOM 974 N N . LYS A 1 124 ? 10.707 -6.141 0.716 1.00 87.25 124 LYS A N 1
ATOM 975 C CA . LYS A 1 124 ? 11.299 -6.886 1.843 1.00 87.25 124 LYS A CA 1
ATOM 976 C C . LYS A 1 124 ? 10.400 -7.990 2.386 1.00 87.25 124 LYS A C 1
ATOM 978 O O . LYS A 1 124 ? 10.844 -8.809 3.184 1.00 87.25 124 LYS A O 1
ATOM 983 N N . LYS A 1 125 ? 9.149 -8.028 1.930 1.00 89.50 125 LYS A N 1
ATOM 984 C CA . LYS A 1 125 ? 8.116 -8.977 2.341 1.00 89.50 125 LYS A CA 1
ATOM 985 C C . LYS A 1 125 ? 7.788 -8.932 3.839 1.00 89.50 125 LYS A C 1
ATOM 987 O O . LYS A 1 125 ? 7.369 -9.941 4.405 1.00 89.50 125 LYS A O 1
ATOM 992 N N . GLU A 1 126 ? 7.905 -7.765 4.465 1.00 91.00 126 GLU A N 1
ATOM 993 C CA . GLU A 1 126 ? 7.715 -7.567 5.908 1.00 91.00 126 GLU A CA 1
ATOM 994 C C . GLU A 1 126 ? 6.490 -6.698 6.229 1.00 91.00 126 GLU A C 1
ATOM 996 O O . GLU A 1 126 ? 6.140 -5.772 5.493 1.00 91.00 126 GLU A O 1
ATOM 1001 N N . ILE A 1 127 ? 5.822 -6.992 7.349 1.00 90.69 127 ILE A N 1
ATOM 1002 C CA . ILE A 1 127 ? 4.772 -6.124 7.896 1.00 90.69 127 ILE A CA 1
ATOM 1003 C C . ILE A 1 127 ? 5.456 -4.971 8.622 1.00 90.69 127 ILE A C 1
ATOM 1005 O O . ILE A 1 127 ? 6.207 -5.189 9.568 1.00 90.69 127 ILE A O 1
ATOM 1009 N N . ILE A 1 128 ? 5.163 -3.745 8.195 1.00 89.94 128 ILE A N 1
ATOM 1010 C CA . ILE A 1 128 ? 5.668 -2.533 8.843 1.00 89.94 128 ILE A CA 1
ATOM 1011 C C . ILE A 1 128 ? 4.805 -2.222 10.060 1.00 89.94 128 ILE A C 1
ATOM 1013 O O . ILE A 1 128 ? 5.310 -1.953 11.146 1.00 89.94 128 ILE A O 1
ATOM 1017 N N . THR A 1 129 ? 3.485 -2.243 9.878 1.00 90.44 129 THR A N 1
ATOM 1018 C CA . THR A 1 129 ? 2.541 -2.037 10.972 1.00 90.44 129 THR A CA 1
ATOM 1019 C C . THR A 1 129 ? 1.181 -2.647 10.646 1.00 90.44 129 THR A C 1
ATOM 1021 O O . THR A 1 129 ? 0.786 -2.728 9.482 1.00 90.44 129 THR A O 1
ATOM 1024 N N . LYS A 1 130 ? 0.475 -3.095 11.684 1.00 92.06 130 LYS A N 1
ATOM 1025 C CA . LYS A 1 130 ? -0.868 -3.678 11.627 1.00 92.06 130 LYS A CA 1
ATOM 1026 C C . LYS A 1 130 ? -1.720 -2.989 12.681 1.00 92.06 130 LYS A C 1
ATOM 1028 O O . LYS A 1 130 ? -1.288 -2.861 13.825 1.00 92.06 130 LYS A O 1
ATOM 1033 N N . MET A 1 131 ? -2.912 -2.548 12.298 1.00 89.50 131 MET A N 1
ATOM 1034 C CA . MET A 1 131 ? -3.874 -1.941 13.213 1.00 89.50 131 MET A CA 1
ATOM 1035 C C . MET A 1 131 ? -5.246 -2.544 12.967 1.00 89.50 131 MET A C 1
ATOM 1037 O O . MET A 1 131 ? -5.739 -2.535 11.844 1.00 89.50 131 MET A O 1
ATOM 1041 N N . LEU A 1 132 ? -5.842 -3.072 14.028 1.00 88.81 132 LEU A N 1
ATOM 1042 C CA . LEU A 1 132 ? -7.212 -3.565 14.024 1.00 88.81 132 LEU A CA 1
ATOM 1043 C C . LEU A 1 132 ? -8.117 -2.472 14.582 1.00 88.81 132 LEU A C 1
ATOM 1045 O O . LEU A 1 132 ? -7.697 -1.733 15.476 1.00 88.81 132 LEU A O 1
ATOM 1049 N N . PHE A 1 133 ? -9.321 -2.359 14.028 1.00 82.38 133 PHE A N 1
ATOM 1050 C CA . PHE A 1 133 ? -10.306 -1.378 14.451 1.00 82.38 133 PHE A CA 1
ATOM 1051 C C . PHE A 1 133 ? -11.171 -1.934 15.569 1.00 82.38 133 PHE A C 1
ATOM 1053 O O . PHE A 1 133 ? -12.252 -2.490 15.309 1.00 82.38 133 PHE A O 1
#